Protein AF-A0A8B6D389-F1 (afdb_monomer)

pLDDT: mean 85.08, std 10.91, range [33.16, 95.5]

Structure (mmCIF, N/CA/C/O backbone):
data_AF-A0A8B6D389-F1
#
_entry.id   AF-A0A8B6D389-F1
#
loop_
_atom_site.group_PDB
_atom_site.id
_atom_site.type_symbol
_atom_site.label_atom_id
_atom_site.label_alt_id
_atom_site.label_comp_id
_atom_site.label_asym_id
_atom_site.label_entity_id
_atom_site.label_seq_id
_atom_site.pdbx_PDB_ins_code
_atom_site.Cartn_x
_atom_site.Cartn_y
_atom_site.Cartn_z
_atom_site.occupancy
_atom_site.B_iso_or_equiv
_atom_site.auth_seq_id
_atom_site.auth_comp_id
_atom_site.auth_asym_id
_atom_site.auth_atom_id
_atom_site.pdbx_PDB_model_num
ATOM 1 N N . MET A 1 1 ? -6.255 -23.366 18.200 1.00 33.16 1 MET A N 1
ATOM 2 C CA . MET A 1 1 ? -5.815 -22.171 18.951 1.00 33.16 1 MET A CA 1
ATOM 3 C C . MET A 1 1 ? -7.075 -21.509 19.469 1.00 33.16 1 MET A C 1
ATOM 5 O O . MET A 1 1 ? -7.920 -21.169 18.659 1.00 33.16 1 MET A O 1
ATOM 9 N N . SER A 1 2 ? -7.274 -21.491 20.784 1.00 37.50 2 SER A N 1
ATOM 10 C CA . SER A 1 2 ? -8.509 -21.038 21.430 1.00 37.50 2 SER A CA 1
ATOM 11 C C . SER A 1 2 ? -8.672 -19.525 21.282 1.00 37.50 2 SER A C 1
ATOM 13 O O . SER A 1 2 ? -7.979 -18.761 21.955 1.00 37.50 2 SER A O 1
ATOM 15 N N . GLU A 1 3 ? -9.568 -19.098 20.394 1.00 48.12 3 GLU A N 1
ATOM 16 C CA . GLU A 1 3 ? -10.130 -17.751 20.426 1.00 48.12 3 GLU A CA 1
ATOM 17 C C . GLU A 1 3 ? -10.871 -17.610 21.759 1.00 48.12 3 GLU A C 1
ATOM 19 O O . GLU A 1 3 ? -11.880 -18.270 21.997 1.00 48.12 3 GLU A O 1
ATOM 24 N N . ASN A 1 4 ? -10.317 -16.820 22.680 1.00 52.31 4 ASN A N 1
ATOM 25 C CA . ASN A 1 4 ? -11.047 -16.408 23.870 1.00 52.31 4 ASN A CA 1
ATOM 26 C C . ASN A 1 4 ? -12.217 -15.549 23.394 1.00 52.31 4 ASN A C 1
ATOM 28 O O . ASN A 1 4 ? -12.036 -14.374 23.075 1.00 52.31 4 ASN A O 1
ATOM 32 N N . ASP A 1 5 ? -13.393 -16.157 23.303 1.00 57.88 5 ASP A N 1
ATOM 33 C CA . ASP A 1 5 ? -14.623 -15.486 22.921 1.00 57.88 5 ASP A CA 1
ATOM 34 C C . ASP A 1 5 ? -14.971 -14.493 24.040 1.00 57.88 5 ASP A C 1
ATOM 36 O O . ASP A 1 5 ? -15.438 -14.864 25.123 1.00 57.88 5 ASP A O 1
ATOM 40 N N . THR A 1 6 ? -14.598 -13.224 23.854 1.00 67.44 6 THR A N 1
ATOM 41 C CA . THR A 1 6 ? -14.760 -12.190 24.880 1.00 67.44 6 THR A CA 1
ATOM 42 C C . THR A 1 6 ? -16.250 -11.905 25.041 1.00 67.44 6 THR A C 1
ATOM 44 O O . THR A 1 6 ? -16.843 -11.108 24.318 1.00 67.44 6 THR A O 1
ATOM 47 N N . THR A 1 7 ? -16.889 -12.596 25.981 1.00 83.00 7 THR A N 1
ATOM 48 C CA . THR A 1 7 ? -18.328 -12.454 26.230 1.00 83.00 7 THR A CA 1
ATOM 49 C C . THR A 1 7 ? -18.683 -11.046 26.717 1.00 83.00 7 THR A C 1
ATOM 51 O O . THR A 1 7 ? -17.869 -10.349 27.333 1.00 83.00 7 THR A O 1
ATOM 54 N N . ILE A 1 8 ? -19.933 -10.626 26.505 1.00 86.62 8 ILE A N 1
ATOM 55 C CA . ILE A 1 8 ? -20.438 -9.325 26.974 1.00 86.62 8 ILE A CA 1
ATOM 56 C C . ILE A 1 8 ? -20.249 -9.125 28.490 1.00 86.62 8 ILE A C 1
ATOM 58 O O . ILE A 1 8 ? -20.015 -8.008 28.955 1.00 86.62 8 ILE A O 1
ATOM 62 N N . ASP A 1 9 ? -20.286 -10.208 29.271 1.00 87.81 9 ASP A N 1
ATOM 63 C CA . ASP A 1 9 ? -20.106 -10.172 30.723 1.00 87.81 9 ASP A CA 1
ATOM 64 C C . ASP A 1 9 ? -18.680 -9.800 31.140 1.00 87.81 9 ASP A C 1
ATOM 66 O O . ASP A 1 9 ? -18.486 -9.188 32.194 1.00 87.81 9 ASP A O 1
ATOM 70 N N . THR A 1 10 ? -17.685 -10.080 30.296 1.00 90.06 10 THR A N 1
ATOM 71 C CA . THR A 1 10 ? -16.305 -9.617 30.493 1.00 90.06 10 THR A CA 1
ATOM 72 C C . THR A 1 10 ? -16.236 -8.090 30.475 1.00 90.06 10 THR A C 1
ATOM 74 O O . THR A 1 10 ? -15.616 -7.488 31.352 1.00 90.06 10 THR A O 1
ATOM 77 N N . PHE A 1 11 ? -16.944 -7.449 29.540 1.00 90.44 11 PHE A N 1
ATOM 78 C CA . PHE A 1 11 ? -16.976 -5.990 29.404 1.00 90.44 11 PHE A CA 1
ATOM 79 C C . PHE A 1 11 ? -17.840 -5.307 30.472 1.00 90.44 11 PHE A C 1
ATOM 81 O O . PHE A 1 11 ? -17.511 -4.207 30.911 1.00 90.44 11 PHE A O 1
ATOM 88 N N . LYS A 1 12 ? -18.893 -5.962 30.986 1.00 91.62 12 LYS A N 1
ATOM 89 C CA . LYS A 1 12 ? -19.683 -5.436 32.124 1.00 91.62 12 LYS A CA 1
ATOM 90 C C . LYS A 1 12 ? -18.838 -5.205 33.382 1.00 91.62 12 LYS A C 1
ATOM 92 O O . LYS A 1 12 ? -19.135 -4.302 34.174 1.00 91.62 12 LYS A O 1
ATOM 97 N N . ARG A 1 13 ? -17.790 -6.014 33.566 1.00 92.69 13 ARG A N 1
ATOM 98 C CA . ARG A 1 13 ? -16.849 -5.916 34.694 1.00 92.69 13 ARG A CA 1
ATOM 99 C C . ARG A 1 13 ? -15.872 -4.747 34.556 1.00 92.69 13 ARG A C 1
ATOM 101 O O . ARG A 1 13 ? -15.253 -4.375 35.547 1.00 92.69 13 ARG A O 1
ATOM 108 N N . TRP A 1 14 ? -15.741 -4.150 33.371 1.00 92.69 14 TRP A N 1
ATOM 109 C CA . TRP A 1 14 ? -14.867 -2.997 33.172 1.00 92.69 14 TRP A CA 1
ATOM 110 C C . TRP A 1 14 ? -15.448 -1.741 33.828 1.00 92.69 14 TRP A C 1
ATOM 112 O O . TRP A 1 14 ? -16.666 -1.568 33.973 1.00 92.69 14 TRP A O 1
ATOM 122 N N . THR A 1 15 ? -14.554 -0.849 34.245 1.00 94.75 15 THR A N 1
ATOM 123 C CA . THR A 1 15 ? -14.931 0.466 34.761 1.00 94.75 15 THR A CA 1
ATOM 124 C C . THR A 1 15 ? -15.277 1.403 33.603 1.00 94.75 15 THR A C 1
ATOM 126 O O . THR A 1 15 ? -14.782 1.248 32.486 1.00 94.75 15 THR A O 1
ATOM 129 N N . VAL A 1 16 ? -16.130 2.397 33.867 1.00 93.62 16 VAL A N 1
ATOM 130 C CA . VAL A 1 16 ? -16.534 3.390 32.855 1.00 93.62 16 VAL A CA 1
ATOM 131 C C . VAL A 1 16 ? -15.326 4.075 32.191 1.00 93.62 16 VAL A C 1
ATOM 133 O O . VAL A 1 16 ? -15.314 4.123 30.963 1.00 93.62 16 VAL A O 1
ATOM 136 N N . PRO A 1 17 ? -14.271 4.502 32.920 1.00 94.25 17 PRO A N 1
ATOM 137 C CA . PRO A 1 17 ? -13.089 5.097 32.292 1.00 94.25 17 PRO A CA 1
ATOM 138 C C . PRO A 1 17 ? -12.385 4.163 31.300 1.00 94.25 17 PRO A C 1
ATOM 140 O O . PRO A 1 17 ? -11.951 4.607 30.241 1.00 94.25 17 PRO A O 1
ATOM 143 N N . VAL A 1 18 ? -12.317 2.862 31.599 1.00 94.31 18 VAL A N 1
ATOM 144 C CA . VAL A 1 18 ? -11.685 1.868 30.715 1.00 94.31 18 VAL A CA 1
ATOM 145 C C . VAL A 1 18 ? -12.517 1.657 29.448 1.00 94.31 18 VAL A C 1
ATOM 147 O O . VAL A 1 18 ? -11.964 1.606 28.350 1.00 94.31 18 VAL A O 1
ATOM 150 N N . LEU A 1 19 ? -13.848 1.599 29.574 1.00 94.00 19 LEU A N 1
ATOM 151 C CA . LEU A 1 19 ? -14.755 1.524 28.422 1.00 94.00 19 LEU A CA 1
ATOM 152 C C . LEU A 1 19 ? -14.608 2.760 27.521 1.00 94.00 19 LEU A C 1
ATOM 154 O O . LEU A 1 19 ? -14.493 2.639 26.302 1.00 94.00 19 LEU A O 1
ATOM 158 N N . GLN A 1 20 ? -14.551 3.951 28.121 1.00 94.69 20 GLN A N 1
ATOM 159 C CA . GLN A 1 20 ? -14.361 5.210 27.402 1.00 94.69 20 GLN A CA 1
ATOM 160 C C . GLN A 1 20 ? -13.004 5.277 26.707 1.00 94.69 20 GLN A C 1
ATOM 162 O O . GLN A 1 20 ? -12.938 5.703 25.558 1.00 94.69 20 GLN A O 1
ATOM 167 N N . GLN A 1 21 ? -11.936 4.816 27.357 1.00 93.69 21 GLN A N 1
ATOM 168 C CA . GLN A 1 21 ? -10.612 4.747 26.748 1.00 93.69 21 GLN A CA 1
ATOM 169 C C . GLN A 1 21 ? -10.600 3.790 25.548 1.00 93.69 21 GLN A C 1
ATOM 171 O O . GLN A 1 21 ? -10.096 4.159 24.488 1.00 93.69 21 GLN A O 1
ATOM 176 N N . TYR A 1 22 ? -11.196 2.597 25.675 1.00 93.38 22 TYR A N 1
ATOM 177 C CA . TYR A 1 22 ? -11.273 1.611 24.590 1.00 93.38 22 TYR A CA 1
ATOM 178 C C . TYR A 1 22 ? -12.000 2.158 23.354 1.00 93.38 22 TYR A C 1
ATOM 180 O O . TYR A 1 22 ? -11.552 1.934 22.225 1.00 93.38 22 TYR A O 1
ATOM 188 N N . LEU A 1 23 ? -1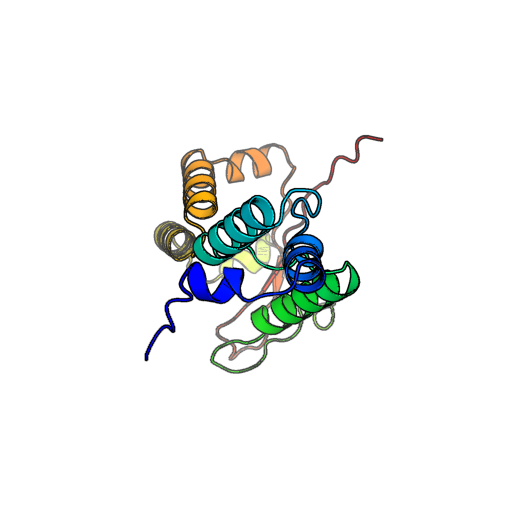3.115 2.864 23.563 1.00 94.06 23 LEU A N 1
ATOM 189 C CA . LEU A 1 23 ? -13.900 3.493 22.498 1.00 94.06 23 LEU A CA 1
ATOM 190 C C . LEU A 1 23 ? -13.188 4.724 21.924 1.00 94.06 23 LEU A C 1
ATOM 192 O O . LEU A 1 23 ? -13.140 4.892 20.707 1.00 94.06 23 LEU A O 1
ATOM 196 N N . GLY A 1 24 ? -12.573 5.539 22.783 1.00 92.12 24 GLY A N 1
ATOM 197 C CA . GLY A 1 24 ? -11.891 6.775 22.407 1.00 92.12 24 GLY A CA 1
ATOM 198 C C . GLY A 1 24 ? -10.718 6.543 21.461 1.00 92.12 24 GLY A C 1
ATOM 199 O O . GLY A 1 24 ? -10.641 7.194 20.422 1.00 92.12 24 GLY A O 1
ATOM 200 N N . ILE A 1 25 ? -9.861 5.550 21.737 1.00 91.00 25 ILE A N 1
ATOM 201 C CA . ILE A 1 25 ? -8.753 5.205 20.826 1.00 91.00 25 ILE A CA 1
ATOM 202 C C . ILE A 1 25 ? -9.238 4.662 19.475 1.00 91.00 25 ILE A C 1
ATOM 204 O O . ILE A 1 25 ? -8.467 4.613 18.528 1.00 91.00 25 ILE A O 1
ATOM 208 N N . ARG A 1 26 ? -10.503 4.244 19.367 1.00 93.56 26 ARG A N 1
ATOM 209 C CA . ARG A 1 26 ? -11.142 3.765 18.129 1.00 93.56 26 ARG A CA 1
ATOM 210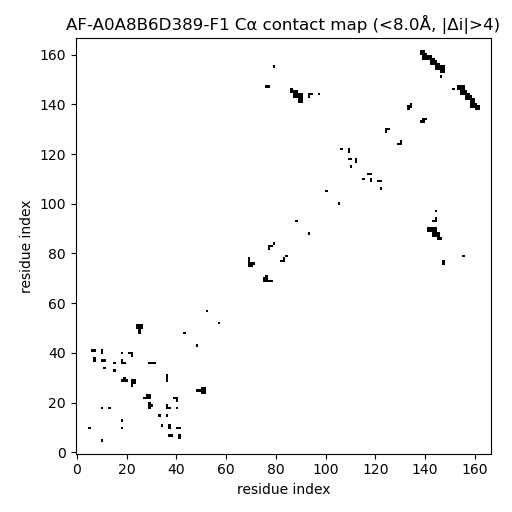 C C . ARG A 1 26 ? -11.993 4.838 17.447 1.00 93.56 26 ARG A C 1
ATOM 212 O O . ARG A 1 26 ? -12.687 4.531 16.485 1.00 93.56 26 ARG A O 1
ATOM 219 N N . GLY A 1 27 ? -11.967 6.077 17.945 1.00 91.00 27 GLY A N 1
ATOM 220 C CA . GLY A 1 27 ? -12.775 7.174 17.409 1.00 91.00 27 GLY A CA 1
ATOM 221 C C . GLY A 1 27 ? -14.284 6.978 17.596 1.00 91.00 27 GLY A C 1
ATOM 222 O O . GLY A 1 27 ? -15.075 7.588 16.882 1.00 91.00 27 GLY A O 1
ATOM 223 N N . LEU A 1 28 ? -14.696 6.115 18.529 1.00 92.38 28 LEU A N 1
ATOM 224 C CA . LEU A 1 28 ? -16.100 5.842 18.819 1.00 92.38 28 LEU A CA 1
ATOM 225 C C . LEU A 1 28 ? -16.614 6.759 19.931 1.00 92.38 28 LEU A C 1
ATOM 227 O O . LEU A 1 28 ? -15.857 7.304 20.736 1.00 92.38 28 LEU A O 1
ATOM 231 N N . ARG A 1 29 ? -17.938 6.907 19.995 1.00 92.94 29 ARG A N 1
ATOM 232 C CA . ARG A 1 29 ? -18.611 7.713 21.017 1.00 92.94 29 ARG A CA 1
ATOM 233 C C . ARG A 1 29 ? -18.283 7.204 22.428 1.00 92.94 29 ARG A C 1
ATOM 235 O O . ARG A 1 29 ? -18.477 6.031 22.720 1.00 92.94 29 ARG A O 1
ATOM 242 N N . THR A 1 30 ? -17.870 8.110 23.318 1.00 93.19 30 THR A N 1
ATOM 243 C CA . THR A 1 30 ? -17.482 7.812 24.714 1.00 93.19 30 THR A CA 1
ATOM 244 C C . THR A 1 30 ? -18.488 8.306 25.765 1.00 93.19 30 THR A C 1
ATOM 246 O O . THR A 1 30 ? -18.282 8.128 26.966 1.00 93.19 30 THR A O 1
ATOM 249 N N . SER A 1 31 ? -19.594 8.925 25.344 1.00 89.56 31 SER A N 1
ATOM 250 C CA . SER A 1 31 ? -20.645 9.438 26.230 1.00 89.56 31 SER A CA 1
ATOM 251 C C . SER A 1 31 ? -21.869 8.521 26.248 1.00 89.56 31 SER A C 1
ATOM 253 O O . SER A 1 31 ? -22.374 8.144 25.191 1.00 89.56 31 SER A O 1
ATOM 255 N N . GLY A 1 32 ? -22.388 8.205 27.434 1.00 91.38 32 GLY A N 1
ATOM 256 C CA . GLY A 1 32 ? -23.575 7.361 27.592 1.00 91.38 32 GLY A CA 1
ATOM 257 C C . GLY A 1 32 ? -23.649 6.699 28.963 1.00 91.38 32 GLY A C 1
ATOM 258 O O . GLY A 1 32 ? -22.775 6.900 29.812 1.00 91.38 32 GLY A O 1
ATOM 259 N N . LYS A 1 33 ? -24.698 5.902 29.175 1.00 94.12 33 LYS A N 1
ATOM 260 C CA . LYS A 1 33 ? -24.814 5.033 30.358 1.00 94.12 33 LYS A CA 1
ATOM 261 C C . LYS A 1 33 ? -23.807 3.885 30.274 1.00 94.12 33 LYS A C 1
ATOM 263 O O . LYS A 1 33 ? -23.341 3.532 29.190 1.00 94.12 33 LYS A O 1
ATOM 268 N N . LYS A 1 34 ? -23.480 3.265 31.411 1.00 92.25 34 LYS A N 1
ATOM 269 C CA . LYS A 1 34 ? -22.501 2.166 31.450 1.00 92.25 34 LYS A CA 1
ATOM 270 C C . LYS A 1 34 ? -22.913 1.016 30.524 1.00 92.25 34 LYS A C 1
ATOM 272 O O . LYS A 1 34 ? -22.070 0.479 29.815 1.00 92.25 34 LYS A O 1
ATOM 277 N N . GLU A 1 35 ? -24.195 0.673 30.495 1.00 93.75 35 GLU A N 1
ATOM 278 C CA . GLU A 1 35 ? -24.749 -0.404 29.673 1.00 93.75 35 GLU A CA 1
ATOM 279 C C . GLU A 1 35 ? -24.585 -0.116 28.173 1.00 93.75 35 GLU A C 1
ATOM 281 O O . GLU A 1 35 ? -24.232 -1.011 27.408 1.00 93.75 35 GLU A O 1
ATOM 286 N N . GLU A 1 36 ? -24.768 1.143 27.765 1.00 94.31 36 GLU A N 1
ATOM 287 C CA . GLU A 1 36 ? -24.576 1.593 26.381 1.00 94.31 36 GLU A CA 1
ATOM 288 C C . GLU A 1 36 ? -23.103 1.499 25.970 1.00 94.31 36 GLU A C 1
ATOM 290 O O . GLU A 1 36 ? -22.787 0.994 24.894 1.00 94.31 36 GLU A O 1
ATOM 295 N N . LEU A 1 37 ? -22.187 1.929 26.846 1.00 95.25 37 LEU A N 1
ATOM 296 C CA . LEU A 1 37 ? -20.746 1.832 26.603 1.00 95.25 37 LEU A CA 1
ATOM 297 C C . LEU A 1 37 ? -20.291 0.372 26.493 1.00 95.25 37 LEU A C 1
ATOM 299 O O . LEU A 1 37 ? -19.492 0.046 25.620 1.00 95.25 37 LEU A O 1
ATOM 303 N N . VAL A 1 38 ? -20.823 -0.522 27.331 1.00 95.50 38 VAL A N 1
ATOM 304 C CA . VAL A 1 38 ? -20.550 -1.966 27.250 1.00 95.50 38 VAL A CA 1
ATOM 305 C C . VAL A 1 38 ? -21.037 -2.545 25.920 1.00 95.50 38 VAL A C 1
ATOM 307 O O . VAL A 1 38 ? -20.288 -3.272 25.270 1.00 95.50 38 VAL A O 1
ATOM 310 N N . ALA A 1 39 ? -22.255 -2.205 25.489 1.00 93.88 39 ALA A N 1
ATOM 311 C CA . ALA A 1 39 ? -22.799 -2.663 24.211 1.00 93.88 39 ALA A CA 1
ATOM 312 C C . ALA A 1 39 ? -21.974 -2.156 23.014 1.00 93.88 39 ALA A C 1
ATOM 314 O O . ALA A 1 39 ? -21.718 -2.913 22.075 1.00 93.88 39 ALA A O 1
ATOM 315 N N . LEU A 1 40 ? -21.506 -0.904 23.066 1.00 93.88 40 LEU A N 1
ATOM 316 C CA . LEU A 1 40 ? -20.626 -0.325 22.047 1.00 93.88 40 LEU A CA 1
ATOM 317 C C . LEU A 1 40 ? -19.260 -1.014 22.003 1.00 93.88 40 LEU A C 1
ATOM 319 O O . LEU A 1 40 ? -18.785 -1.327 20.915 1.00 93.88 40 LEU A O 1
ATOM 323 N N . VAL A 1 41 ? -18.639 -1.284 23.156 1.00 94.69 41 VAL A N 1
ATOM 324 C CA . VAL A 1 41 ? -17.355 -2.005 23.222 1.00 94.69 41 VAL A CA 1
ATOM 325 C C . VAL A 1 41 ? -17.501 -3.422 22.676 1.00 94.69 41 VAL A C 1
ATOM 327 O O . VAL A 1 41 ? -16.679 -3.841 21.867 1.00 94.69 41 VAL A O 1
ATOM 330 N N . TYR A 1 42 ? -18.567 -4.132 23.053 1.00 93.69 42 TYR A N 1
ATOM 331 C CA . TYR A 1 42 ? -18.845 -5.471 22.537 1.00 93.69 42 TYR A CA 1
ATOM 332 C C . TYR A 1 42 ? -19.043 -5.463 21.017 1.00 93.69 42 TYR A C 1
ATOM 334 O O . TYR A 1 42 ? -18.435 -6.263 20.314 1.00 93.69 42 TYR A O 1
ATOM 342 N N . SER A 1 43 ? -19.826 -4.514 20.497 1.00 92.56 43 SER A N 1
ATOM 343 C CA . SER A 1 43 ? -20.035 -4.363 19.052 1.00 92.56 43 SER A CA 1
ATOM 344 C C . SER A 1 43 ? -18.728 -4.035 18.326 1.00 92.56 43 SER A C 1
ATOM 346 O O . SER A 1 43 ? -18.448 -4.599 17.273 1.00 92.56 43 SER A O 1
ATOM 348 N N . ALA A 1 44 ? -17.894 -3.165 18.903 1.00 93.25 44 ALA A N 1
ATOM 349 C CA . ALA A 1 44 ? -16.592 -2.813 18.347 1.00 93.25 44 ALA A CA 1
ATOM 350 C C . ALA A 1 44 ? -15.615 -3.999 18.332 1.00 93.25 44 ALA A C 1
ATOM 352 O O . ALA A 1 44 ? -14.871 -4.149 17.363 1.00 93.25 44 ALA A O 1
ATOM 353 N N . ASP A 1 45 ? -15.628 -4.852 19.361 1.00 92.81 45 ASP A N 1
ATOM 354 C CA . ASP A 1 45 ? -14.820 -6.074 19.399 1.00 92.81 45 ASP A CA 1
ATOM 355 C C . ASP A 1 45 ? -15.328 -7.134 18.416 1.00 92.81 45 ASP A C 1
ATOM 357 O O . ASP A 1 45 ? -14.532 -7.729 17.686 1.00 92.81 45 ASP A O 1
ATOM 361 N N . LEU A 1 46 ? -16.649 -7.316 18.335 1.00 91.00 46 LEU A N 1
ATOM 362 C CA . LEU A 1 46 ? -17.297 -8.224 17.390 1.00 91.00 46 LEU A CA 1
ATOM 363 C C . LEU A 1 46 ? -16.986 -7.827 15.941 1.00 91.00 46 LEU A C 1
ATOM 365 O O . LEU A 1 46 ? -16.642 -8.672 15.121 1.00 91.00 46 LEU A O 1
ATOM 369 N N . MET A 1 47 ? -17.039 -6.528 15.640 1.00 91.38 47 MET A N 1
ATOM 370 C CA . MET A 1 47 ? -16.694 -5.967 14.330 1.00 91.38 47 MET A CA 1
ATOM 371 C C . MET A 1 47 ? -15.181 -5.803 14.111 1.00 91.38 47 MET A C 1
ATOM 373 O O . MET A 1 47 ? -14.771 -5.333 13.051 1.00 91.38 47 MET A O 1
ATOM 377 N N . LYS A 1 48 ? -14.345 -6.153 15.099 1.00 90.38 48 LYS A N 1
ATOM 378 C CA . LYS A 1 48 ? -12.878 -6.019 15.060 1.00 90.38 48 LYS A CA 1
ATOM 379 C C . LYS A 1 48 ? -12.413 -4.615 14.646 1.00 90.38 48 LYS A C 1
ATOM 381 O O . LYS A 1 48 ? -11.450 -4.457 13.893 1.00 90.38 48 LYS A O 1
ATOM 386 N N . ILE A 1 49 ? -13.081 -3.584 15.171 1.00 90.25 49 ILE A N 1
ATOM 387 C CA . ILE A 1 49 ? -12.729 -2.181 14.932 1.00 90.25 49 ILE A CA 1
ATOM 388 C C . ILE A 1 49 ? -11.339 -1.919 15.519 1.00 90.25 49 ILE A C 1
ATOM 390 O O . ILE A 1 49 ? -11.107 -2.053 16.727 1.00 90.25 49 ILE A O 1
ATOM 394 N N . LYS A 1 50 ? -10.398 -1.554 14.649 1.00 88.94 50 LYS A N 1
ATOM 395 C CA . LYS A 1 50 ? -9.016 -1.254 15.032 1.00 88.94 50 LYS A CA 1
ATOM 396 C C . LYS A 1 50 ? -8.916 0.156 15.630 1.00 88.94 50 LYS A C 1
ATOM 398 O O . LYS A 1 50 ? -9.703 1.025 15.257 1.00 88.94 50 LYS A O 1
ATOM 403 N N . PRO A 1 51 ? -7.966 0.400 16.550 1.00 89.88 51 PRO A N 1
ATOM 404 C CA . PRO A 1 51 ? -7.649 1.750 17.001 1.00 89.88 51 PRO A CA 1
ATOM 405 C C . PRO A 1 51 ? -7.302 2.670 15.826 1.00 89.88 51 PRO A C 1
ATOM 407 O O . PRO A 1 51 ? -6.684 2.238 14.850 1.00 89.88 51 PRO A O 1
ATOM 410 N N . VAL A 1 52 ? -7.692 3.935 15.940 1.00 89.25 52 VAL A N 1
ATOM 411 C CA . VAL A 1 52 ? -7.271 4.994 15.029 1.00 89.25 52 VAL A CA 1
ATOM 412 C C . VAL A 1 52 ? -5.797 5.246 15.295 1.00 89.25 52 VAL A C 1
ATOM 414 O O . VAL A 1 52 ? -5.403 5.561 16.418 1.00 89.25 52 VAL A O 1
ATOM 417 N N . LEU A 1 53 ? -4.983 5.067 14.262 1.00 85.62 53 LEU A N 1
ATOM 418 C CA . LEU A 1 53 ? -3.560 5.348 14.338 1.00 85.62 53 LEU A CA 1
ATOM 419 C C . LEU A 1 53 ? -3.345 6.857 14.423 1.00 85.62 53 LEU A C 1
ATOM 421 O O . LEU A 1 53 ? -4.006 7.646 13.748 1.00 85.62 53 LEU A O 1
ATOM 425 N N . THR A 1 54 ? -2.386 7.272 15.238 1.00 86.94 54 THR A N 1
ATOM 426 C CA . THR A 1 54 ? -1.910 8.653 15.206 1.00 86.94 54 THR A CA 1
ATOM 427 C C . THR A 1 54 ? -1.217 8.940 13.867 1.00 86.94 54 THR A C 1
ATOM 429 O O . THR A 1 54 ? -0.658 8.030 13.249 1.00 86.94 54 THR A O 1
ATOM 432 N N . PRO A 1 55 ? -1.122 10.209 13.426 1.00 85.38 55 PRO A N 1
ATOM 433 C CA . PRO A 1 55 ? -0.400 10.551 12.196 1.00 85.38 55 PRO A CA 1
ATOM 434 C C . PRO A 1 55 ? 1.074 10.101 12.180 1.00 85.38 55 PRO A C 1
ATOM 436 O O . PRO A 1 55 ? 1.681 9.938 11.120 1.00 85.38 55 PRO A O 1
ATOM 439 N N . ALA A 1 56 ? 1.697 9.930 13.350 1.00 88.00 56 ALA A N 1
ATOM 440 C CA . ALA A 1 56 ? 3.047 9.381 13.462 1.00 88.00 56 ALA A CA 1
ATOM 441 C C . ALA A 1 56 ? 3.065 7.864 13.218 1.00 88.00 56 ALA A C 1
ATOM 443 O O . ALA A 1 56 ? 3.897 7.377 12.452 1.00 88.00 56 ALA A O 1
ATOM 444 N N . GLU A 1 57 ? 2.125 7.130 13.812 1.00 89.38 57 GLU A N 1
ATOM 445 C CA . GLU A 1 57 ? 1.980 5.686 13.617 1.00 89.38 57 GLU A CA 1
ATOM 446 C C . GLU A 1 57 ? 1.551 5.340 12.191 1.00 89.38 57 GLU A C 1
ATOM 448 O O . GLU A 1 57 ? 2.073 4.387 11.627 1.00 89.38 57 GLU A O 1
ATOM 453 N N . GLU A 1 58 ? 0.680 6.134 11.562 1.00 86.75 58 GLU A N 1
ATOM 454 C CA . GLU A 1 58 ? 0.323 5.955 10.151 1.00 86.75 58 GLU A CA 1
ATOM 455 C C . GLU A 1 58 ? 1.531 6.114 9.228 1.00 86.75 58 GLU A C 1
ATOM 457 O O . GLU A 1 58 ? 1.709 5.330 8.295 1.00 86.75 58 GLU A O 1
ATOM 462 N N . ARG A 1 59 ? 2.378 7.124 9.475 1.00 87.56 59 ARG A N 1
ATOM 463 C CA . ARG A 1 59 ? 3.614 7.325 8.704 1.00 87.56 59 ARG A CA 1
ATOM 464 C C . ARG A 1 59 ? 4.569 6.156 8.881 1.00 87.56 59 ARG A C 1
ATOM 466 O O . ARG A 1 59 ? 5.107 5.671 7.889 1.00 87.56 59 ARG A O 1
ATOM 473 N N . LYS A 1 60 ? 4.738 5.684 10.117 1.00 92.12 60 LYS A N 1
ATOM 474 C CA . LYS A 1 60 ? 5.565 4.515 10.410 1.00 92.12 60 LYS A CA 1
ATOM 475 C C . LYS A 1 60 ? 5.016 3.263 9.728 1.00 92.12 60 LYS A C 1
ATOM 477 O O . LYS A 1 60 ? 5.758 2.598 9.026 1.00 92.12 60 LYS A O 1
ATOM 482 N N . LEU A 1 61 ? 3.714 3.004 9.839 1.00 88.88 61 LEU A N 1
ATOM 483 C CA . LEU A 1 61 ? 3.067 1.867 9.188 1.00 88.88 61 LEU A CA 1
ATOM 484 C C . LEU A 1 61 ? 3.252 1.908 7.669 1.00 88.88 61 LEU A C 1
ATOM 486 O O . LEU A 1 61 ? 3.548 0.883 7.067 1.00 88.88 61 LEU A O 1
ATOM 490 N N . LYS A 1 62 ? 3.102 3.078 7.040 1.00 87.94 62 LYS A N 1
ATOM 491 C CA . LYS A 1 62 ? 3.343 3.242 5.599 1.00 87.94 62 LYS A CA 1
ATOM 492 C C . LYS A 1 62 ? 4.802 2.982 5.227 1.00 87.94 62 LYS A C 1
ATOM 494 O O . LYS A 1 62 ? 5.043 2.356 4.200 1.00 87.94 62 LYS A O 1
ATOM 499 N N . ALA A 1 63 ? 5.751 3.445 6.042 1.00 88.38 63 ALA A N 1
ATOM 500 C CA . ALA A 1 63 ? 7.172 3.177 5.839 1.00 88.38 63 ALA A CA 1
ATOM 501 C C . ALA A 1 63 ? 7.485 1.679 5.982 1.00 88.38 63 ALA A C 1
ATOM 503 O O . ALA A 1 63 ? 8.118 1.107 5.102 1.00 88.38 63 ALA A O 1
ATOM 504 N N . ASP A 1 64 ? 6.957 1.022 7.015 1.00 90.69 64 ASP A N 1
ATOM 505 C CA . ASP A 1 64 ? 7.127 -0.416 7.239 1.00 90.69 64 ASP A CA 1
ATOM 506 C C . ASP A 1 64 ? 6.519 -1.227 6.078 1.00 90.69 64 ASP A C 1
ATOM 508 O O . ASP A 1 64 ? 7.187 -2.072 5.483 1.00 90.69 64 ASP A O 1
ATOM 512 N N . GLN A 1 65 ? 5.290 -0.892 5.664 1.00 89.69 65 GLN A N 1
ATOM 513 C CA . GLN A 1 65 ? 4.624 -1.494 4.502 1.00 89.69 65 GLN A CA 1
ATOM 514 C C . GLN A 1 65 ? 5.389 -1.274 3.195 1.00 89.69 65 GLN A C 1
ATOM 516 O O . GLN A 1 65 ? 5.303 -2.099 2.286 1.00 89.69 65 GLN A O 1
ATOM 521 N N . TYR A 1 66 ? 6.083 -0.146 3.056 1.00 89.94 66 TYR A N 1
ATOM 522 C CA . TYR A 1 66 ? 6.926 0.121 1.899 1.00 89.94 66 TYR A CA 1
ATOM 523 C C . TYR A 1 66 ? 8.179 -0.760 1.921 1.00 89.94 66 TYR A C 1
ATOM 525 O O . TYR A 1 66 ? 8.431 -1.468 0.948 1.00 89.94 66 TYR A O 1
ATOM 533 N N . CYS A 1 67 ? 8.892 -0.810 3.048 1.00 88.81 67 CYS A N 1
ATOM 534 C CA . CYS A 1 67 ? 10.055 -1.679 3.239 1.00 88.81 67 CYS A CA 1
ATOM 535 C C . CYS A 1 67 ? 9.720 -3.158 2.999 1.00 88.81 67 CYS A C 1
ATOM 537 O O . CYS A 1 67 ? 10.517 -3.892 2.417 1.00 88.81 67 CYS A O 1
ATOM 539 N N . ASP A 1 68 ? 8.528 -3.604 3.396 1.00 90.31 68 ASP A N 1
ATOM 540 C CA . ASP A 1 68 ? 8.074 -4.973 3.154 1.00 90.31 68 ASP A CA 1
ATOM 541 C C . ASP A 1 68 ? 7.885 -5.290 1.665 1.00 90.31 68 ASP A C 1
ATOM 543 O O . ASP A 1 68 ? 8.138 -6.419 1.252 1.00 90.31 68 ASP A O 1
ATOM 547 N N . LYS A 1 69 ? 7.524 -4.307 0.827 1.00 88.25 69 LYS A N 1
ATOM 548 C CA . LYS A 1 69 ? 7.427 -4.502 -0.633 1.00 88.25 69 LYS A CA 1
ATOM 549 C C . LYS A 1 69 ? 8.785 -4.708 -1.299 1.00 88.25 69 LYS A C 1
ATOM 551 O O . LYS A 1 69 ? 8.832 -5.303 -2.37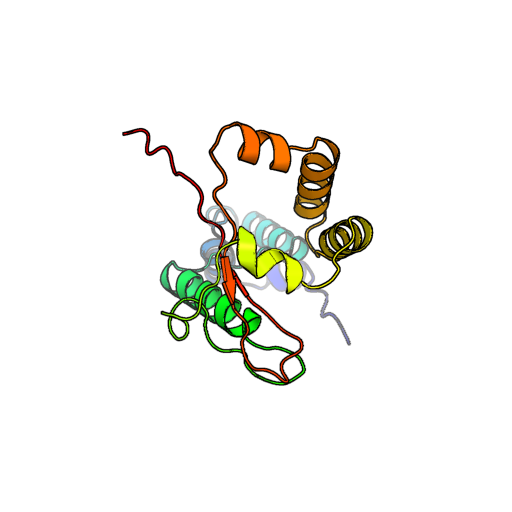1 1.00 88.25 69 LYS A O 1
ATOM 556 N N . LEU A 1 70 ? 9.867 -4.233 -0.682 1.00 90.06 70 LEU A N 1
ATOM 557 C CA . LEU A 1 70 ? 11.234 -4.422 -1.180 1.00 90.06 70 LEU A CA 1
ATOM 558 C C . LEU A 1 70 ? 11.807 -5.800 -0.810 1.00 90.06 70 LEU A C 1
ATOM 560 O O . LEU A 1 70 ? 12.876 -6.182 -1.284 1.00 90.06 70 LEU A O 1
ATOM 564 N N . LYS A 1 71 ? 11.111 -6.586 0.020 1.00 90.81 71 LYS A N 1
ATOM 565 C CA . LYS A 1 71 ? 11.517 -7.954 0.353 1.00 90.81 71 LYS A CA 1
ATOM 566 C C . LYS A 1 71 ? 11.017 -8.912 -0.725 1.00 90.81 71 LYS A C 1
ATOM 568 O O . LYS A 1 71 ? 9.828 -9.211 -0.807 1.00 90.81 71 LYS A O 1
ATOM 573 N N . ALA A 1 72 ? 11.935 -9.438 -1.525 1.00 84.88 72 ALA A N 1
ATOM 574 C CA . ALA A 1 72 ? 11.657 -10.480 -2.499 1.00 84.88 72 ALA A CA 1
ATOM 575 C C . ALA A 1 72 ? 12.126 -11.859 -1.983 1.00 84.88 72 ALA A C 1
ATOM 577 O O . ALA A 1 72 ? 13.026 -11.948 -1.147 1.00 84.88 72 ALA A O 1
ATOM 578 N N . PRO A 1 73 ? 11.588 -12.974 -2.513 1.00 83.06 73 PRO A N 1
ATOM 579 C CA . PRO A 1 73 ? 12.030 -14.326 -2.156 1.00 83.06 73 PRO A CA 1
ATOM 580 C C . PRO A 1 73 ? 13.543 -14.588 -2.257 1.00 83.06 73 PRO A C 1
ATOM 582 O O . PRO A 1 73 ? 14.055 -15.457 -1.561 1.00 83.06 73 PRO A O 1
ATOM 585 N N . LYS A 1 74 ? 14.262 -13.862 -3.127 1.00 81.44 74 LYS A N 1
ATOM 586 C CA . LYS A 1 74 ? 15.719 -14.006 -3.320 1.00 81.44 74 LYS A CA 1
ATOM 587 C C . LYS A 1 74 ? 16.551 -12.971 -2.548 1.00 81.44 74 LYS A C 1
ATOM 589 O O . LYS A 1 74 ? 17.754 -12.890 -2.770 1.00 81.44 74 LYS A O 1
ATOM 594 N N . GLY A 1 75 ? 15.932 -12.186 -1.668 1.00 85.31 75 GLY A N 1
ATOM 595 C CA . GLY A 1 75 ? 16.592 -11.128 -0.907 1.00 85.31 75 GLY A CA 1
ATOM 596 C C . GLY A 1 75 ? 15.883 -9.784 -1.027 1.00 85.31 75 GLY A C 1
ATOM 597 O O . GLY A 1 75 ? 14.780 -9.681 -1.560 1.00 85.31 75 GLY A O 1
ATOM 598 N N . ILE A 1 76 ? 16.521 -8.744 -0.504 1.00 87.94 76 ILE A N 1
ATOM 599 C CA . ILE A 1 76 ? 16.002 -7.377 -0.568 1.00 87.94 76 ILE A CA 1
ATOM 600 C C . ILE A 1 76 ? 16.419 -6.775 -1.913 1.00 87.94 76 ILE A C 1
ATOM 602 O O . ILE A 1 76 ? 17.601 -6.803 -2.255 1.00 87.94 76 ILE A O 1
ATOM 606 N N . VAL A 1 77 ? 15.451 -6.276 -2.683 1.00 90.69 77 VAL A N 1
ATOM 607 C CA . VAL A 1 77 ? 15.720 -5.524 -3.918 1.00 90.69 77 VAL A CA 1
ATOM 608 C C . VAL A 1 77 ? 16.074 -4.070 -3.579 1.00 90.69 77 VAL A C 1
ATOM 610 O O . VAL A 1 77 ? 15.591 -3.571 -2.560 1.00 90.69 77 VAL A O 1
ATOM 613 N N . PRO A 1 78 ? 16.904 -3.387 -4.391 1.00 91.06 78 PRO A N 1
ATOM 614 C CA . PRO A 1 78 ? 17.234 -1.985 -4.150 1.00 91.06 78 PRO A CA 1
ATOM 615 C C . PRO A 1 78 ? 15.982 -1.110 -4.201 1.00 91.06 78 PRO A C 1
ATOM 617 O O . PRO A 1 78 ? 15.017 -1.423 -4.904 1.00 91.06 78 PRO A O 1
ATOM 620 N N . ASP A 1 79 ? 16.006 -0.010 -3.460 1.00 90.75 79 ASP A N 1
ATOM 621 C CA . ASP A 1 79 ? 14.924 0.959 -3.436 1.00 90.75 79 ASP A CA 1
ATOM 622 C C . ASP A 1 79 ? 14.908 1.747 -4.759 1.00 90.75 79 ASP A C 1
ATOM 624 O O . ASP A 1 79 ? 15.843 2.503 -5.043 1.00 90.75 79 ASP A O 1
ATOM 628 N N . PRO A 1 80 ? 13.851 1.630 -5.582 1.00 89.69 80 PRO A N 1
ATOM 629 C CA . PRO A 1 80 ? 13.803 2.313 -6.867 1.00 89.69 80 PRO A CA 1
ATOM 630 C C . PRO A 1 80 ? 13.727 3.842 -6.754 1.00 89.69 80 PRO A C 1
ATOM 632 O O . PRO A 1 80 ? 14.017 4.526 -7.730 1.00 89.69 80 PRO A O 1
ATOM 635 N N . LEU A 1 81 ? 13.341 4.392 -5.598 1.00 86.88 81 LEU A N 1
ATOM 636 C CA . LEU A 1 81 ? 13.226 5.835 -5.374 1.00 86.88 81 LEU A CA 1
ATOM 637 C C . LEU A 1 81 ? 14.509 6.459 -4.817 1.00 86.88 81 LEU A C 1
ATOM 639 O O . LEU A 1 81 ? 14.728 7.655 -5.005 1.00 86.88 81 LEU A O 1
ATOM 643 N N . ILE A 1 82 ? 15.325 5.673 -4.112 1.00 86.88 82 ILE A N 1
ATOM 644 C CA . ILE A 1 82 ? 16.531 6.158 -3.425 1.00 86.88 82 ILE A CA 1
ATOM 645 C C . ILE A 1 82 ? 17.794 5.677 -4.139 1.00 86.88 82 ILE A C 1
ATOM 647 O O . ILE A 1 82 ? 18.675 6.482 -4.444 1.00 86.88 82 ILE A O 1
ATOM 651 N N . ASP A 1 83 ? 17.874 4.382 -4.435 1.00 87.56 83 ASP A N 1
ATOM 652 C CA . ASP A 1 83 ? 19.095 3.741 -4.924 1.00 87.56 83 ASP A CA 1
ATOM 653 C C . ASP A 1 83 ? 19.217 3.838 -6.454 1.00 87.56 83 ASP A C 1
ATOM 655 O O . ASP A 1 83 ? 20.320 3.935 -6.996 1.00 87.56 83 ASP A O 1
ATOM 659 N N . LEU A 1 84 ? 18.088 3.845 -7.176 1.00 87.00 84 LEU A N 1
ATOM 660 C CA . LEU A 1 84 ? 18.052 3.779 -8.644 1.00 87.00 84 LEU A CA 1
ATOM 661 C C . LEU A 1 84 ? 17.849 5.154 -9.296 1.00 87.00 84 LEU A C 1
ATOM 663 O O . LEU A 1 84 ? 16.839 5.427 -9.941 1.00 87.00 84 LEU A O 1
ATOM 667 N N . THR A 1 85 ? 18.846 6.029 -9.178 1.00 83.12 85 THR A N 1
ATOM 668 C CA . THR A 1 85 ? 18.803 7.380 -9.780 1.00 83.12 85 THR A CA 1
ATOM 669 C C . THR A 1 85 ? 19.137 7.415 -11.278 1.00 83.12 85 THR A C 1
ATOM 671 O O . THR A 1 85 ? 18.840 8.395 -11.959 1.00 83.12 85 THR A O 1
ATOM 674 N N . SER A 1 86 ? 19.749 6.356 -11.816 1.00 85.50 86 SER A N 1
ATOM 675 C CA . SER A 1 86 ? 20.164 6.249 -13.222 1.00 85.50 86 SER A CA 1
ATOM 676 C C . SER A 1 86 ? 20.027 4.812 -13.743 1.00 85.50 86 SER A C 1
ATOM 678 O O . SER A 1 86 ? 19.798 3.884 -12.969 1.00 85.50 86 SER A O 1
ATOM 680 N N . GLY A 1 87 ? 20.140 4.620 -15.062 1.00 87.12 87 GLY A N 1
ATOM 681 C CA . GLY A 1 87 ? 19.999 3.300 -15.701 1.00 87.12 87 GLY A CA 1
ATOM 682 C C . GLY A 1 87 ? 18.577 2.949 -16.150 1.00 87.12 87 GLY A C 1
ATOM 683 O O . GLY A 1 87 ? 18.346 1.848 -16.645 1.00 87.12 87 GLY A O 1
ATOM 684 N N . TRP A 1 88 ? 17.638 3.889 -16.027 1.00 91.56 88 TRP A N 1
ATOM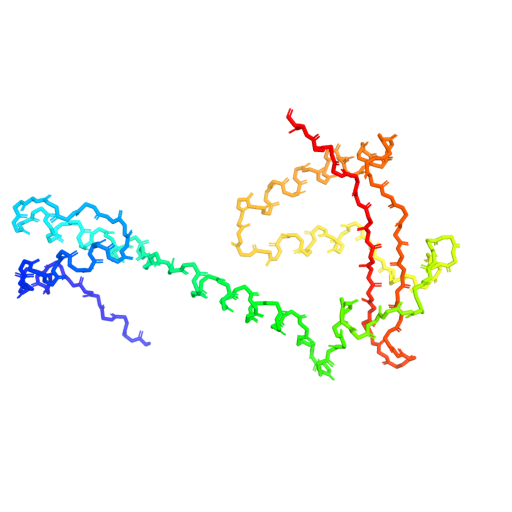 685 C CA . TRP A 1 88 ? 16.291 3.766 -16.577 1.00 91.56 88 TRP A CA 1
ATOM 686 C C . TRP A 1 88 ? 16.315 3.796 -18.108 1.00 91.56 88 TRP A C 1
ATOM 688 O O . TRP A 1 88 ? 16.908 4.679 -18.729 1.00 91.56 88 TRP A O 1
ATOM 698 N N . VAL A 1 89 ? 15.649 2.823 -18.717 1.00 92.69 89 VAL A N 1
ATOM 699 C CA . VAL A 1 89 ? 15.530 2.649 -20.163 1.00 92.69 89 VAL A CA 1
ATOM 700 C C . VAL A 1 89 ? 14.131 3.070 -20.593 1.00 92.69 89 VAL A C 1
ATOM 702 O O . VAL A 1 89 ? 13.146 2.637 -20.001 1.00 92.69 89 VAL A O 1
ATOM 705 N N . THR A 1 90 ? 14.034 3.897 -21.633 1.00 91.81 90 THR A N 1
ATOM 706 C CA . THR A 1 90 ? 12.748 4.334 -22.197 1.00 91.81 90 THR A CA 1
ATOM 707 C C . THR A 1 90 ? 11.957 3.164 -22.767 1.00 91.81 90 THR A C 1
ATOM 709 O O . THR A 1 90 ? 12.537 2.166 -23.201 1.00 91.81 90 THR A O 1
ATOM 712 N N . GLU A 1 91 ? 10.639 3.316 -22.859 1.00 89.00 91 GLU A N 1
ATOM 713 C CA . GLU A 1 91 ? 9.723 2.278 -23.343 1.00 89.00 91 GLU A CA 1
ATOM 714 C C . GLU A 1 91 ? 10.156 1.695 -24.697 1.00 89.00 91 GLU A C 1
ATOM 716 O O . GLU A 1 91 ? 10.270 0.482 -24.853 1.00 89.00 91 GLU A O 1
ATOM 721 N N . SER A 1 92 ? 10.532 2.557 -25.646 1.00 88.62 92 SER A N 1
ATOM 722 C CA . SER A 1 92 ? 10.944 2.166 -27.003 1.00 88.62 92 SER A CA 1
ATOM 723 C C . SER A 1 92 ? 12.098 1.159 -27.063 1.00 88.62 92 SER A C 1
ATOM 725 O O . SER A 1 92 ? 12.149 0.345 -27.982 1.00 88.62 92 SER A O 1
ATOM 727 N N . LYS A 1 93 ? 13.021 1.202 -26.098 1.00 90.00 93 LYS A N 1
ATOM 728 C CA . LYS A 1 93 ? 14.136 0.249 -25.977 1.00 90.00 93 LYS A CA 1
ATOM 729 C C . LYS A 1 93 ? 13.856 -0.825 -24.928 1.00 90.00 93 LYS A C 1
ATOM 731 O O . LYS A 1 93 ? 14.360 -1.935 -25.034 1.00 90.00 93 LYS A O 1
ATOM 736 N N . GLY A 1 94 ? 13.081 -0.478 -23.905 1.00 88.00 94 GLY A N 1
ATOM 737 C CA . GLY A 1 94 ? 12.789 -1.316 -22.755 1.00 88.00 94 GLY A CA 1
ATOM 738 C C . GLY A 1 94 ? 11.837 -2.457 -23.074 1.00 88.00 94 GLY A C 1
ATOM 739 O O . GLY A 1 94 ? 12.030 -3.539 -22.538 1.00 88.00 94 GLY A O 1
ATOM 740 N N . VAL A 1 95 ? 10.854 -2.250 -23.957 1.00 88.56 95 VAL A N 1
ATOM 741 C CA . VAL A 1 95 ? 9.756 -3.203 -24.212 1.00 88.56 95 VAL A CA 1
ATOM 742 C C . VAL A 1 95 ? 10.244 -4.608 -24.572 1.00 88.56 95 VAL A C 1
ATOM 744 O O . VAL A 1 95 ? 9.649 -5.586 -24.130 1.00 88.56 95 VAL A O 1
ATOM 747 N N . SER A 1 96 ? 11.358 -4.744 -25.298 1.00 89.19 96 SER A N 1
ATOM 748 C CA . SER A 1 96 ? 11.931 -6.060 -25.623 1.00 89.19 96 SER A CA 1
ATOM 749 C C . SER A 1 96 ? 12.523 -6.803 -24.418 1.00 89.19 96 SER A C 1
ATOM 751 O O . SER A 1 96 ? 12.780 -7.998 -24.510 1.00 89.19 96 SER A O 1
ATOM 753 N N . MET A 1 97 ? 12.771 -6.103 -23.311 1.00 88.44 97 MET A N 1
ATOM 754 C CA . MET A 1 97 ? 13.306 -6.637 -22.052 1.00 88.44 97 MET A CA 1
ATOM 755 C C . MET A 1 97 ? 12.220 -6.847 -20.991 1.00 88.44 97 MET A C 1
ATOM 757 O O . MET A 1 97 ? 12.513 -7.328 -19.896 1.00 88.44 97 MET A O 1
ATOM 761 N N . TRP A 1 98 ? 10.972 -6.467 -21.276 1.00 89.31 98 TRP A N 1
ATOM 762 C CA . TRP A 1 98 ? 9.881 -6.635 -20.325 1.00 89.31 98 TRP A CA 1
ATOM 763 C C . TRP A 1 98 ? 9.578 -8.124 -20.135 1.00 89.31 98 TRP A C 1
ATOM 765 O O . TRP A 1 98 ? 9.657 -8.902 -21.092 1.00 89.31 98 TRP A O 1
ATOM 775 N N . PRO A 1 99 ? 9.213 -8.548 -18.913 1.00 87.56 99 PRO A N 1
ATOM 776 C CA . PRO A 1 99 ? 8.823 -9.922 -18.686 1.00 87.56 99 PRO A CA 1
ATOM 777 C C . PRO A 1 99 ? 7.572 -10.221 -19.523 1.00 87.56 99 PRO A C 1
ATOM 779 O O . PRO A 1 99 ? 6.656 -9.388 -19.574 1.00 87.56 99 PRO A O 1
ATOM 782 N N . PRO A 1 100 ? 7.501 -11.399 -20.167 1.00 86.44 100 PRO A N 1
ATOM 783 C CA . PRO A 1 100 ? 6.335 -11.792 -20.941 1.00 86.44 100 PRO A CA 1
ATOM 784 C C . PRO A 1 100 ? 5.133 -11.862 -19.999 1.00 86.44 100 PRO A C 1
ATOM 786 O O . PRO A 1 100 ? 5.016 -12.778 -19.190 1.00 86.44 100 PRO A O 1
ATOM 789 N N . THR A 1 101 ? 4.271 -10.851 -20.074 1.00 84.44 101 THR A N 1
ATOM 790 C CA . THR A 1 101 ? 3.126 -10.685 -19.180 1.00 84.44 101 THR A CA 1
ATOM 791 C C . THR A 1 101 ? 1.867 -10.741 -20.018 1.00 84.44 101 THR A C 1
ATOM 793 O O . THR A 1 101 ? 1.631 -9.864 -20.852 1.00 84.44 101 THR A O 1
ATOM 796 N N . MET A 1 102 ? 1.051 -11.771 -19.818 1.00 84.31 102 MET A N 1
ATOM 797 C CA . MET A 1 102 ? -0.238 -11.870 -20.483 1.00 84.31 102 MET A CA 1
ATOM 798 C C . MET A 1 102 ? -1.339 -11.239 -19.637 1.00 84.31 102 MET A C 1
ATOM 800 O O . MET A 1 102 ? -1.268 -11.131 -18.413 1.00 84.31 102 MET A O 1
ATOM 804 N N . TYR A 1 103 ? -2.428 -10.882 -20.305 1.00 79.44 103 TYR A N 1
ATOM 805 C CA . TYR A 1 103 ? -3.657 -10.414 -19.671 1.00 79.44 103 TYR A CA 1
ATOM 806 C C . TYR A 1 103 ? -4.167 -11.347 -18.561 1.00 79.44 103 TYR A C 1
ATOM 808 O O . TYR A 1 103 ? -4.670 -10.881 -17.538 1.00 79.44 103 TYR A O 1
ATOM 816 N N . TYR A 1 104 ? -3.988 -12.660 -18.735 1.00 83.94 104 TYR A N 1
ATOM 817 C CA . TYR A 1 104 ? -4.323 -13.663 -17.726 1.00 83.94 104 TYR A CA 1
ATOM 818 C C . TYR A 1 104 ? -3.513 -13.496 -16.431 1.00 83.94 104 TYR A C 1
ATOM 820 O O . TYR A 1 104 ? -4.079 -13.592 -15.339 1.00 83.94 104 TYR A O 1
ATOM 828 N N . ASP A 1 105 ? -2.217 -13.197 -16.535 1.00 86.06 105 ASP A N 1
ATOM 829 C CA . ASP A 1 105 ? -1.337 -13.012 -15.378 1.00 86.06 105 ASP A CA 1
ATOM 830 C C . ASP A 1 105 ? -1.757 -11.780 -14.573 1.00 86.06 105 ASP A C 1
ATOM 832 O O . ASP A 1 105 ? -1.860 -11.834 -13.345 1.00 86.06 105 ASP A O 1
ATOM 836 N N . ILE A 1 106 ? -2.101 -10.695 -15.276 1.00 82.81 106 ILE A N 1
ATOM 837 C CA . ILE A 1 106 ? -2.609 -9.455 -14.677 1.00 82.81 106 ILE A CA 1
ATOM 838 C C . ILE A 1 106 ? -3.932 -9.725 -13.952 1.00 82.81 106 ILE A C 1
ATOM 840 O O . ILE A 1 106 ? -4.076 -9.376 -12.780 1.00 82.81 106 ILE A O 1
ATOM 844 N N . ALA A 1 107 ? -4.888 -10.392 -14.605 1.00 82.38 107 ALA A N 1
ATOM 845 C CA . ALA A 1 107 ? -6.180 -10.718 -14.004 1.00 82.38 107 ALA A CA 1
ATOM 846 C C . ALA A 1 107 ? -6.032 -11.620 -12.766 1.00 82.38 107 ALA A C 1
ATOM 848 O O . ALA A 1 107 ? -6.657 -11.372 -11.734 1.00 82.38 107 ALA A O 1
ATOM 849 N N . THR A 1 108 ? -5.164 -12.631 -12.843 1.00 86.44 108 THR A N 1
ATOM 850 C CA . THR A 1 108 ? -4.870 -13.540 -11.728 1.00 86.44 108 THR A CA 1
ATOM 851 C C . THR A 1 108 ? -4.232 -12.791 -10.561 1.00 86.44 108 THR A C 1
ATOM 853 O O . THR A 1 108 ? -4.579 -13.023 -9.403 1.00 86.44 108 THR A O 1
ATOM 856 N N . PHE A 1 109 ? -3.317 -11.863 -10.840 1.00 84.12 109 PHE A N 1
ATOM 857 C CA . PHE A 1 109 ? -2.700 -11.024 -9.817 1.00 84.12 109 PHE A CA 1
ATOM 858 C C . PHE A 1 109 ? -3.718 -10.108 -9.125 1.00 84.12 109 PHE A C 1
ATOM 860 O O . PHE A 1 109 ? -3.717 -10.013 -7.897 1.00 84.12 109 PHE A O 1
ATOM 867 N N . LEU A 1 110 ? -4.616 -9.473 -9.884 1.00 82.25 110 LEU A N 1
ATOM 868 C CA . LEU A 1 110 ? -5.660 -8.603 -9.333 1.00 82.25 110 LEU A CA 1
ATOM 869 C C . LEU A 1 110 ? -6.645 -9.370 -8.437 1.00 82.25 110 LEU A C 1
ATOM 871 O O . LEU A 1 110 ? -7.085 -8.835 -7.418 1.00 82.25 110 LEU A O 1
ATOM 875 N N . GLN A 1 111 ? -6.951 -10.626 -8.770 1.00 82.50 111 GLN A N 1
ATOM 876 C CA . GLN A 1 111 ? -7.836 -11.493 -7.978 1.00 82.50 111 GLN A CA 1
ATOM 877 C C . GLN A 1 111 ? -7.206 -11.988 -6.671 1.00 82.50 111 GLN A C 1
ATOM 879 O O . GLN A 1 111 ? -7.923 -12.272 -5.718 1.00 82.50 111 GLN A O 1
ATOM 884 N N . LYS A 1 112 ? -5.872 -12.065 -6.588 1.00 81.31 112 LYS A N 1
ATOM 885 C CA . LYS A 1 112 ? -5.150 -12.492 -5.373 1.00 81.31 112 LYS A CA 1
ATOM 886 C C . LYS A 1 112 ? -5.130 -11.437 -4.257 1.00 81.31 112 LYS A C 1
ATOM 888 O O . LYS A 1 112 ? -4.537 -11.678 -3.209 1.00 81.31 112 LYS A O 1
ATOM 893 N N . LYS A 1 113 ? -5.721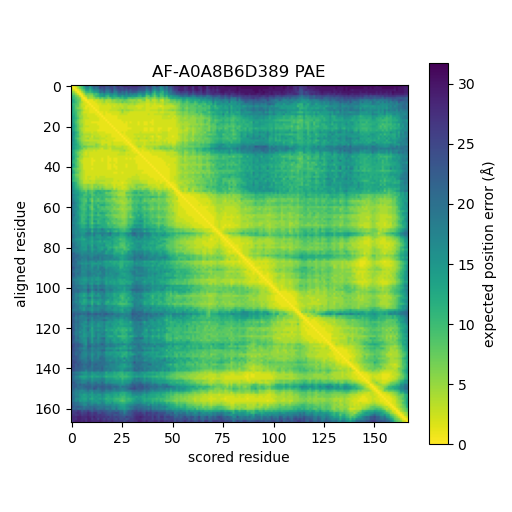 -10.257 -4.466 1.00 74.50 113 LYS A N 1
ATOM 894 C CA . LYS A 1 113 ? -5.794 -9.204 -3.446 1.00 74.50 113 LYS A CA 1
ATOM 895 C C . LYS A 1 113 ? -6.844 -9.551 -2.391 1.00 74.50 113 LYS A C 1
ATOM 897 O O . LYS A 1 113 ? -7.969 -9.895 -2.726 1.00 74.50 113 LYS A O 1
ATOM 902 N N . GLU A 1 114 ? -6.476 -9.395 -1.120 1.00 67.25 114 GLU A N 1
ATOM 903 C CA . GLU A 1 114 ? -7.371 -9.657 0.019 1.00 67.25 114 GLU A CA 1
ATOM 904 C C . GLU A 1 114 ? -8.597 -8.729 0.036 1.00 67.25 114 GLU A C 1
ATOM 906 O O . GLU A 1 114 ? -9.673 -9.117 0.486 1.00 67.25 114 GLU A O 1
ATOM 911 N N . ASP A 1 115 ? -8.463 -7.512 -0.501 1.00 79.69 115 ASP A N 1
ATOM 912 C CA . ASP A 1 115 ? -9.576 -6.577 -0.639 1.00 79.69 115 ASP A CA 1
ATOM 913 C C . ASP A 1 115 ? -10.391 -6.880 -1.903 1.00 79.69 115 ASP A C 1
ATOM 915 O O . ASP A 1 115 ? -10.070 -6.435 -3.012 1.00 79.69 115 ASP A O 1
ATOM 919 N N . LYS A 1 116 ? -11.481 -7.629 -1.711 1.00 78.94 116 LYS A N 1
ATOM 920 C CA . LYS A 1 116 ? -12.426 -7.992 -2.772 1.00 78.94 116 LYS A CA 1
ATOM 921 C C . LYS A 1 116 ? -13.047 -6.769 -3.453 1.00 78.94 116 LYS A C 1
ATOM 923 O O . LYS A 1 116 ? -13.198 -6.772 -4.668 1.00 78.94 116 LYS A O 1
ATOM 928 N N . SER A 1 117 ? -13.351 -5.707 -2.703 1.00 81.69 117 SER A N 1
ATOM 929 C CA . SER A 1 117 ? -13.970 -4.498 -3.263 1.00 81.69 117 SER A CA 1
ATOM 930 C C . SER A 1 117 ? -13.019 -3.761 -4.208 1.00 81.69 117 SER A C 1
ATOM 932 O O . SER A 1 117 ? -13.408 -3.326 -5.297 1.00 81.69 117 SER A O 1
ATOM 934 N N . LEU A 1 118 ? -11.742 -3.683 -3.824 1.00 79.88 118 LEU A N 1
ATOM 935 C CA . LEU A 1 118 ? -10.690 -3.135 -4.664 1.00 79.88 118 LEU A CA 1
ATOM 936 C C . LEU A 1 118 ? -10.442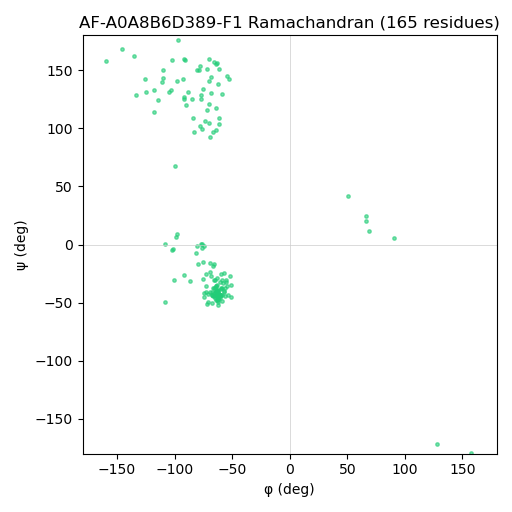 -4.030 -5.882 1.00 79.88 118 LEU A C 1
ATOM 938 O O . LEU A 1 118 ? -10.314 -3.510 -6.989 1.00 79.88 118 LEU A O 1
ATOM 942 N N . SER A 1 119 ? -10.405 -5.351 -5.6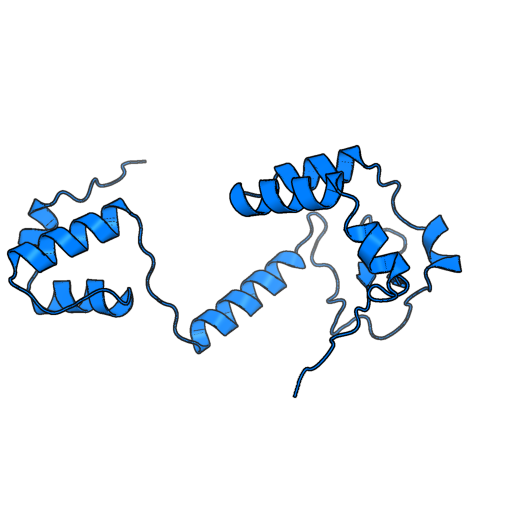91 1.00 84.00 119 SER A N 1
ATOM 943 C CA . SER A 1 119 ? -10.235 -6.322 -6.775 1.00 84.00 119 SER A CA 1
ATOM 944 C C . SER A 1 119 ? -11.340 -6.195 -7.829 1.00 84.00 119 SER A C 1
ATOM 946 O O . SER A 1 119 ? -11.042 -6.034 -9.012 1.00 84.00 119 SER A O 1
ATOM 948 N N . ASP A 1 120 ? -12.606 -6.145 -7.405 1.00 85.12 120 ASP A N 1
ATOM 949 C CA . ASP A 1 120 ? -13.766 -6.007 -8.291 1.00 85.12 120 ASP A CA 1
ATOM 950 C C . ASP A 1 120 ? -13.710 -4.701 -9.098 1.00 85.12 120 ASP A C 1
ATOM 952 O O . ASP A 1 120 ? -13.939 -4.699 -10.313 1.00 85.12 120 ASP A O 1
ATOM 956 N N . ARG A 1 121 ? -13.342 -3.587 -8.449 1.00 86.00 121 ARG A N 1
ATOM 957 C CA . ARG A 1 121 ? -13.176 -2.289 -9.118 1.00 86.00 121 ARG A CA 1
ATOM 958 C C . ARG A 1 121 ? -12.055 -2.318 -10.155 1.00 86.00 121 ARG A C 1
ATOM 960 O O . ARG A 1 121 ? -12.271 -1.888 -11.284 1.00 86.00 121 ARG A O 1
ATOM 967 N N . LEU A 1 122 ? -10.882 -2.843 -9.799 1.00 84.31 122 LEU A N 1
ATOM 968 C CA . LEU A 1 122 ? -9.739 -2.931 -10.713 1.00 84.31 122 LEU A CA 1
ATOM 969 C C . LEU A 1 122 ? -10.039 -3.850 -11.903 1.00 84.31 122 LEU A C 1
ATOM 971 O O . LEU A 1 122 ? -9.704 -3.514 -13.037 1.00 84.31 122 LEU A O 1
ATOM 975 N N . MET A 1 123 ? -10.724 -4.973 -11.673 1.00 84.75 123 MET A N 1
ATOM 976 C CA . MET A 1 123 ? -11.155 -5.880 -12.739 1.00 84.75 123 MET A CA 1
ATOM 977 C C . MET A 1 123 ? -12.184 -5.238 -13.670 1.00 84.75 123 MET A C 1
ATOM 979 O O . MET A 1 123 ? -12.142 -5.477 -14.878 1.00 84.75 123 MET A O 1
ATOM 983 N N . LYS A 1 124 ? -13.100 -4.422 -13.138 1.00 87.12 124 LYS A N 1
ATOM 984 C CA . LYS A 1 124 ? -14.031 -3.629 -13.949 1.00 87.12 124 LYS A CA 1
ATOM 985 C C . LYS A 1 124 ? -13.278 -2.625 -14.821 1.00 87.12 124 LYS A C 1
ATOM 987 O O . LYS A 1 124 ? -13.469 -2.628 -16.032 1.00 87.12 124 LYS A O 1
ATOM 992 N N . ASP A 1 125 ? -12.392 -1.828 -14.227 1.00 85.50 125 ASP A N 1
ATOM 993 C CA . ASP A 1 125 ? -11.604 -0.814 -14.939 1.00 85.50 125 ASP A CA 1
ATOM 994 C C . ASP A 1 125 ? -10.736 -1.436 -16.045 1.00 85.50 125 ASP A C 1
ATOM 996 O O . ASP A 1 125 ? -10.618 -0.882 -17.141 1.00 85.50 125 ASP A O 1
ATOM 1000 N N . TYR A 1 126 ? -10.175 -2.616 -15.772 1.00 83.06 126 TYR A N 1
ATOM 1001 C CA . TYR A 1 126 ? -9.420 -3.408 -16.733 1.00 83.06 126 TYR A CA 1
ATOM 1002 C C . TYR A 1 126 ? -10.289 -3.879 -17.913 1.00 83.06 126 TYR A C 1
ATOM 1004 O O . TYR A 1 126 ? -9.908 -3.674 -19.064 1.00 83.06 126 TYR A O 1
ATOM 1012 N N . LYS A 1 127 ? -11.483 -4.440 -17.654 1.00 83.56 127 LYS A N 1
ATOM 1013 C CA . LYS A 1 127 ? -12.434 -4.871 -18.703 1.00 83.56 127 LYS A CA 1
ATOM 1014 C C . LYS A 1 127 ? -12.969 -3.710 -19.540 1.00 83.56 127 LYS A C 1
ATOM 1016 O O . LYS A 1 127 ? -13.188 -3.871 -20.734 1.00 83.56 127 LYS A O 1
ATOM 1021 N N . GLU A 1 128 ? -13.180 -2.556 -18.915 1.00 87.44 128 GLU A N 1
ATOM 1022 C CA . GLU A 1 128 ? -13.622 -1.324 -19.579 1.00 87.44 128 GLU A CA 1
ATOM 1023 C C . GLU A 1 128 ? -12.489 -0.638 -20.362 1.00 87.44 128 GLU A C 1
ATOM 1025 O O . GLU A 1 128 ? -12.723 0.380 -21.009 1.00 87.44 128 GLU A O 1
ATOM 1030 N N . GLY A 1 129 ? -11.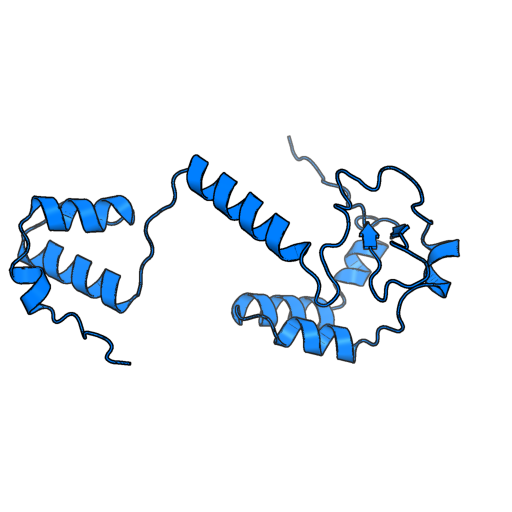258 -1.162 -20.308 1.00 82.69 129 GLY A N 1
ATOM 1031 C CA . GLY A 1 129 ? -10.124 -0.609 -21.044 1.00 82.69 129 GLY A CA 1
ATOM 1032 C C . GLY A 1 129 ? -9.710 0.783 -20.567 1.00 82.69 129 GLY A C 1
ATOM 1033 O O . GLY A 1 129 ? -9.102 1.530 -21.331 1.00 82.69 129 GLY A O 1
ATOM 1034 N N . LYS A 1 130 ? -9.995 1.158 -19.311 1.00 83.62 130 LYS A N 1
ATOM 1035 C CA . LYS A 1 130 ? -9.720 2.519 -18.807 1.00 83.62 130 LYS A CA 1
ATOM 1036 C C . LYS A 1 130 ? -8.257 2.921 -18.916 1.00 83.62 130 LYS A C 1
ATOM 1038 O O . LYS A 1 130 ? -7.966 4.084 -19.170 1.00 83.62 130 LYS A O 1
ATOM 1043 N N . ALA A 1 131 ? -7.347 1.958 -18.776 1.00 78.75 131 ALA A N 1
ATOM 1044 C CA . ALA A 1 131 ? -5.918 2.180 -18.974 1.00 78.75 131 ALA A CA 1
ATOM 1045 C C . ALA A 1 131 ? -5.606 2.735 -20.376 1.00 78.75 131 ALA A C 1
ATOM 1047 O O . ALA A 1 131 ? -4.800 3.654 -20.504 1.00 78.75 131 ALA A O 1
ATOM 1048 N N . TYR A 1 132 ? -6.288 2.238 -21.413 1.00 81.81 132 TYR A N 1
ATOM 1049 C CA . TYR A 1 132 ? -6.141 2.758 -22.770 1.00 81.81 132 TYR A CA 1
ATOM 1050 C C . TYR A 1 132 ? -6.689 4.181 -22.880 1.00 81.81 132 TYR A C 1
ATOM 1052 O O . TYR A 1 132 ? -6.015 5.051 -23.423 1.00 81.81 132 TYR A O 1
ATOM 1060 N N . SER A 1 133 ? -7.853 4.459 -22.285 1.00 84.19 133 SER A N 1
ATOM 1061 C CA . SER A 1 133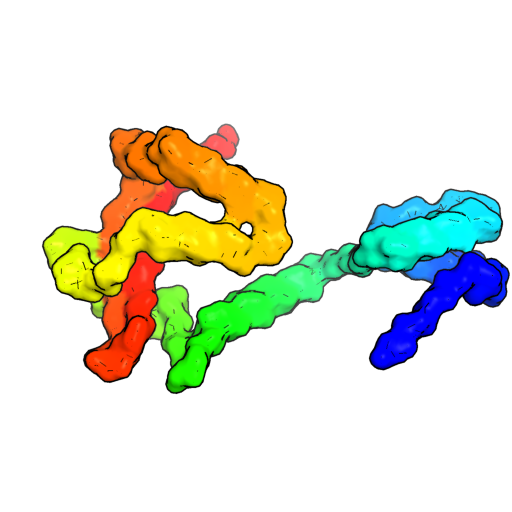 ? -8.409 5.817 -22.248 1.00 84.19 133 SER A CA 1
ATOM 1062 C C . SER A 1 133 ? -7.430 6.815 -21.619 1.00 84.19 133 SER A C 1
ATOM 1064 O O . SER A 1 133 ? -7.185 7.874 -22.188 1.00 84.19 133 SER A O 1
ATOM 1066 N N . TYR A 1 134 ? -6.794 6.446 -20.504 1.00 83.50 134 TYR A N 1
ATOM 1067 C CA . TYR A 1 134 ? -5.772 7.253 -19.828 1.00 83.50 134 TYR A CA 1
ATOM 1068 C C . TYR A 1 134 ? -4.506 7.475 -20.660 1.00 83.50 134 TYR A C 1
ATOM 1070 O O . TYR A 1 134 ? -3.907 8.551 -20.613 1.00 83.50 134 TYR A O 1
ATOM 1078 N N . PHE A 1 135 ? -4.100 6.475 -21.437 1.00 81.12 135 PHE A N 1
ATOM 1079 C CA . PHE A 1 135 ? -3.002 6.611 -22.384 1.00 81.12 135 PHE A CA 1
ATOM 1080 C C . PHE A 1 135 ? -3.370 7.559 -23.532 1.00 81.12 135 PHE A C 1
ATOM 1082 O O . PHE A 1 135 ? -2.660 8.529 -23.788 1.00 81.12 135 PHE A O 1
ATOM 1089 N N . THR A 1 136 ? -4.520 7.346 -24.177 1.00 83.88 136 THR A N 1
ATOM 1090 C CA . THR A 1 136 ? -4.966 8.174 -25.312 1.00 83.88 136 THR A CA 1
ATOM 1091 C C . THR A 1 136 ? -5.244 9.623 -24.935 1.00 83.88 136 THR A C 1
ATOM 1093 O O . THR A 1 136 ? -5.023 10.517 -25.746 1.00 83.88 136 THR A O 1
ATOM 1096 N N . SER A 1 137 ? -5.669 9.885 -23.696 1.00 85.81 137 SER A N 1
ATOM 1097 C CA . SER A 1 137 ? -5.854 11.246 -23.191 1.00 85.81 137 SER A CA 1
ATOM 1098 C C . SER A 1 137 ? -4.531 11.941 -22.842 1.00 85.81 137 SER A C 1
ATOM 1100 O O . SER A 1 137 ? -4.547 13.060 -22.335 1.00 85.81 137 SER A O 1
ATOM 1102 N N . GLY A 1 138 ? -3.387 11.274 -23.036 1.00 81.12 138 GLY A N 1
ATOM 1103 C CA . GLY A 1 138 ? -2.058 11.774 -22.684 1.00 81.12 138 GLY A CA 1
ATOM 1104 C C . GLY A 1 138 ? -1.805 11.872 -21.179 1.00 81.12 138 GLY A C 1
ATOM 1105 O O . GLY A 1 138 ? -0.819 12.498 -20.778 1.00 81.12 138 GLY A O 1
ATOM 1106 N N . TRP A 1 139 ? -2.685 11.289 -20.353 1.00 83.12 139 TRP A N 1
ATOM 1107 C CA . TRP A 1 139 ? -2.587 11.327 -18.893 1.00 83.12 139 TRP A CA 1
ATOM 1108 C C . TRP A 1 139 ? -1.487 10.397 -18.383 1.00 83.12 139 TRP A C 1
ATOM 1110 O O . TRP A 1 139 ? -0.717 10.786 -17.504 1.00 83.12 139 TRP A O 1
ATOM 1120 N N . LEU A 1 140 ? -1.389 9.204 -18.975 1.00 82.06 140 LEU A N 1
ATOM 1121 C CA . LEU A 1 140 ? -0.307 8.251 -18.750 1.00 82.06 140 LEU A CA 1
ATOM 1122 C C . LEU A 1 140 ? 0.853 8.529 -19.719 1.00 82.06 140 LEU A C 1
ATOM 1124 O O . LEU A 1 140 ? 0.636 8.695 -20.920 1.00 82.06 140 LEU A O 1
ATOM 1128 N N . LYS A 1 141 ? 2.079 8.594 -19.195 1.00 83.62 141 LYS A N 1
ATOM 1129 C CA . LYS A 1 141 ? 3.315 8.744 -19.977 1.00 83.62 141 LYS A CA 1
ATOM 1130 C C . LYS A 1 141 ? 4.000 7.416 -20.234 1.00 83.62 141 LYS A C 1
ATOM 1132 O O . LYS A 1 141 ? 3.558 6.379 -19.752 1.00 83.62 141 LYS A O 1
ATOM 1137 N N . GLU A 1 142 ? 5.081 7.499 -21.004 1.00 84.88 142 GLU A N 1
ATOM 1138 C CA . GLU A 1 142 ? 5.937 6.358 -21.296 1.00 84.88 142 GLU A CA 1
ATOM 1139 C C . GLU A 1 142 ? 6.399 5.662 -20.011 1.00 84.88 142 GLU A C 1
ATOM 1141 O O . GLU A 1 142 ? 6.680 6.301 -18.984 1.00 84.88 142 GLU A O 1
ATOM 1146 N N . VAL A 1 143 ? 6.467 4.338 -20.089 1.00 89.00 143 VAL A N 1
ATOM 1147 C CA . VAL A 1 143 ? 6.933 3.496 -18.991 1.00 89.00 143 VAL A CA 1
ATOM 1148 C C . VAL A 1 143 ? 8.431 3.269 -19.138 1.00 89.00 143 VAL A C 1
ATOM 1150 O O . VAL A 1 143 ? 8.909 2.776 -20.159 1.00 89.00 143 VAL A O 1
ATOM 1153 N N . HIS A 1 144 ? 9.180 3.594 -18.094 1.00 91.50 144 HIS A N 1
ATOM 1154 C CA . HIS A 1 144 ? 10.607 3.338 -18.023 1.00 91.50 144 HIS A CA 1
ATOM 1155 C C . HIS A 1 144 ? 10.869 1.992 -17.358 1.00 91.50 144 HIS A C 1
ATOM 1157 O O . HIS A 1 144 ? 10.188 1.606 -16.410 1.00 91.50 144 HIS A O 1
ATOM 1163 N N . TYR A 1 145 ? 11.878 1.289 -17.852 1.00 93.62 145 TYR A N 1
ATOM 1164 C CA . TYR A 1 145 ? 12.311 -0.014 -17.367 1.00 93.62 145 TYR A CA 1
ATOM 1165 C C . TYR A 1 145 ? 13.669 0.095 -16.681 1.00 93.62 145 TYR A C 1
ATOM 1167 O O . TYR A 1 145 ? 14.564 0.772 -17.187 1.00 93.62 145 TYR A O 1
ATOM 1175 N N . HIS A 1 146 ? 13.853 -0.621 -15.575 1.00 93.19 146 HIS A N 1
ATOM 1176 C CA . HIS A 1 146 ? 15.149 -0.747 -14.912 1.00 93.19 146 HIS A CA 1
ATOM 1177 C C . HIS A 1 146 ? 15.437 -2.209 -14.561 1.00 93.19 146 HIS A C 1
ATOM 1179 O O . HIS A 1 146 ? 14.605 -2.898 -13.960 1.00 93.19 146 HIS A O 1
ATOM 1185 N N . HIS A 1 147 ? 16.617 -2.684 -14.963 1.00 90.12 147 HIS A N 1
ATOM 1186 C CA . HIS A 1 147 ? 17.111 -4.012 -14.614 1.00 90.12 147 HIS A CA 1
ATOM 1187 C C . HIS A 1 147 ? 17.950 -3.909 -13.339 1.00 90.12 147 HIS A C 1
ATOM 1189 O O . HIS A 1 147 ? 18.882 -3.115 -13.262 1.00 90.12 147 HIS A O 1
ATOM 1195 N N . ILE A 1 148 ? 17.630 -4.726 -12.336 1.00 86.38 148 ILE A N 1
ATOM 1196 C CA . ILE A 1 148 ? 18.320 -4.670 -11.040 1.00 86.38 148 ILE A CA 1
ATOM 1197 C C . ILE A 1 148 ? 19.743 -5.222 -11.164 1.00 86.38 148 ILE A C 1
ATOM 1199 O O . ILE A 1 148 ? 20.704 -4.596 -10.734 1.00 86.38 148 ILE A O 1
ATOM 1203 N N . ASP A 1 149 ? 19.857 -6.414 -11.744 1.00 81.38 149 ASP A N 1
ATOM 1204 C CA . ASP A 1 149 ? 21.111 -7.106 -12.026 1.00 81.38 149 ASP A CA 1
ATOM 1205 C C . ASP A 1 149 ? 20.849 -8.147 -13.124 1.00 81.38 149 ASP A C 1
ATOM 1207 O O . ASP A 1 149 ? 19.715 -8.601 -13.296 1.00 81.38 149 ASP A O 1
ATOM 1211 N N . SER A 1 150 ? 21.895 -8.567 -13.833 1.00 75.44 150 SER A N 1
ATOM 1212 C CA . SER A 1 150 ? 21.827 -9.548 -14.926 1.00 75.44 150 SER A CA 1
ATOM 1213 C C . SER A 1 150 ? 21.268 -10.906 -14.482 1.00 75.44 150 SER A C 1
ATOM 1215 O O . SER A 1 150 ? 20.700 -11.633 -15.292 1.00 75.44 150 SER A O 1
ATOM 1217 N N . ASN A 1 151 ? 21.401 -11.246 -13.195 1.00 78.06 151 ASN A N 1
ATOM 1218 C CA . ASN A 1 151 ? 20.921 -12.506 -12.621 1.00 78.06 151 ASN A CA 1
ATOM 1219 C C . ASN A 1 151 ? 19.611 -12.363 -11.824 1.00 78.06 151 ASN A C 1
ATOM 1221 O O . ASN A 1 151 ? 19.069 -13.361 -11.330 1.00 78.06 151 ASN A O 1
ATOM 1225 N N . SER A 1 152 ? 19.101 -11.139 -11.659 1.00 81.69 152 SER A N 1
ATOM 1226 C CA . SER A 1 152 ? 17.870 -10.899 -10.911 1.00 81.69 152 SER A CA 1
ATOM 1227 C C . SER A 1 152 ? 16.652 -11.270 -11.763 1.00 81.69 152 SER A C 1
ATOM 1229 O O . SER A 1 152 ? 16.511 -10.769 -12.875 1.00 81.69 152 SER A O 1
ATOM 1231 N N . PRO A 1 153 ? 15.713 -12.089 -11.253 1.00 84.69 153 PRO A N 1
ATOM 1232 C CA . PRO A 1 153 ? 14.445 -12.335 -11.940 1.00 84.69 153 PRO A CA 1
ATOM 1233 C C . PRO A 1 153 ? 13.452 -11.170 -11.775 1.00 84.69 153 PRO A C 1
ATOM 1235 O O . PRO A 1 153 ? 12.316 -11.274 -12.229 1.00 84.69 153 PRO A O 1
ATOM 1238 N N . TYR A 1 154 ? 13.842 -10.103 -11.071 1.00 88.38 154 TYR A N 1
ATOM 1239 C CA . TYR A 1 154 ? 13.007 -8.942 -10.787 1.00 88.38 154 TYR A CA 1
ATOM 1240 C C . TYR A 1 154 ? 13.512 -7.721 -11.556 1.00 88.38 154 TYR A C 1
ATOM 1242 O O . TYR A 1 154 ? 14.719 -7.499 -11.672 1.00 88.38 154 TYR A O 1
ATOM 1250 N N . CYS A 1 155 ? 12.572 -6.904 -12.016 1.00 90.69 155 CYS A N 1
ATOM 1251 C CA . CYS A 1 155 ? 12.819 -5.623 -12.665 1.00 90.69 155 CYS A CA 1
ATOM 1252 C C . CYS A 1 155 ? 11.861 -4.561 -12.124 1.00 90.69 155 CYS A C 1
ATOM 1254 O O . CYS A 1 155 ? 10.818 -4.891 -11.551 1.00 90.69 155 CYS A O 1
ATOM 1256 N N . PHE A 1 156 ? 12.193 -3.293 -12.348 1.00 92.19 156 PHE A N 1
ATOM 1257 C CA . PHE A 1 156 ? 11.340 -2.169 -11.984 1.00 92.19 156 PHE A CA 1
ATOM 1258 C C . PHE A 1 156 ? 10.746 -1.482 -13.206 1.00 92.19 156 PHE A C 1
ATOM 1260 O O . PHE A 1 156 ? 11.343 -1.438 -14.283 1.00 92.19 156 PHE A O 1
ATOM 1267 N N . PHE A 1 157 ? 9.563 -0.919 -12.985 1.00 90.94 157 PHE A N 1
ATOM 1268 C CA . PHE A 1 157 ? 8.855 -0.078 -13.933 1.00 90.94 157 PHE A CA 1
ATOM 1269 C C . PHE A 1 157 ? 8.530 1.258 -13.271 1.00 90.94 157 PHE A C 1
ATOM 1271 O O . PHE A 1 157 ? 7.983 1.277 -12.167 1.00 90.94 157 PHE A O 1
ATOM 1278 N N . GLU A 1 158 ? 8.834 2.363 -13.946 1.00 89.81 158 GLU A N 1
ATOM 1279 C CA . GLU A 1 158 ? 8.425 3.714 -13.549 1.00 89.81 158 GLU A CA 1
ATOM 1280 C C . GLU A 1 158 ? 7.459 4.258 -14.603 1.00 89.81 158 GLU A C 1
ATOM 1282 O O . GLU A 1 158 ? 7.781 4.325 -15.787 1.00 89.81 158 GLU A O 1
ATOM 1287 N N . GLY A 1 159 ? 6.265 4.663 -14.174 1.00 86.38 159 GLY A N 1
ATOM 1288 C CA . GLY A 1 159 ? 5.295 5.354 -15.019 1.00 86.38 159 GLY A CA 1
ATOM 1289 C C . GLY A 1 159 ? 5.022 6.744 -14.467 1.00 86.38 159 GLY A C 1
ATOM 1290 O O . GLY A 1 159 ? 4.770 6.899 -13.271 1.00 86.38 159 GLY A O 1
ATOM 1291 N N . ARG A 1 160 ? 5.043 7.761 -15.332 1.00 81.50 160 ARG A N 1
ATOM 1292 C CA . ARG A 1 160 ? 4.677 9.131 -14.951 1.00 81.50 160 ARG A CA 1
ATOM 1293 C C . ARG A 1 160 ? 3.238 9.426 -15.349 1.00 81.50 160 ARG A C 1
ATOM 1295 O O . ARG A 1 160 ? 2.781 9.032 -16.420 1.00 81.50 160 ARG A O 1
ATOM 1302 N N . MET A 1 161 ? 2.531 10.144 -14.486 1.00 79.25 161 MET A N 1
ATOM 1303 C CA . MET A 1 161 ? 1.163 10.598 -14.729 1.00 79.25 161 MET A CA 1
ATOM 1304 C C . MET A 1 161 ? 1.094 12.111 -14.535 1.00 79.25 161 MET A C 1
ATOM 1306 O O . MET A 1 161 ? 1.748 12.649 -13.641 1.00 79.25 161 MET A O 1
ATOM 1310 N N . TYR A 1 162 ? 0.307 12.812 -15.351 1.00 73.75 162 TYR A N 1
ATOM 1311 C CA . TYR A 1 162 ? 0.051 14.234 -15.105 1.00 73.75 162 TYR A CA 1
ATOM 1312 C C . TYR A 1 162 ? -0.957 14.415 -13.970 1.00 73.75 162 TYR A C 1
ATOM 1314 O O . TYR A 1 162 ? -2.080 13.937 -14.058 1.00 73.75 162 TYR A O 1
ATOM 1322 N N . CYS A 1 163 ? -0.625 15.176 -12.932 1.00 56.81 163 CYS A N 1
ATOM 1323 C CA . CYS A 1 163 ? -1.642 15.665 -12.002 1.00 56.81 163 CYS A CA 1
ATOM 1324 C C . CYS A 1 163 ? -2.160 17.021 -12.487 1.00 56.81 163 CYS A C 1
ATOM 1326 O O . CYS A 1 163 ? -1.392 17.975 -12.587 1.00 56.81 163 CYS A O 1
ATOM 1328 N N . ILE A 1 164 ? -3.463 17.120 -12.763 1.00 56.72 164 ILE A N 1
ATOM 1329 C CA . ILE A 1 164 ? -4.125 18.420 -12.911 1.00 56.72 164 ILE A CA 1
ATOM 1330 C C . ILE A 1 164 ? -4.348 18.946 -11.491 1.00 56.72 164 ILE A C 1
ATOM 1332 O O . ILE A 1 164 ? -5.238 18.479 -10.786 1.00 56.72 164 ILE A O 1
ATOM 1336 N N . SER A 1 165 ? -3.503 19.878 -11.050 1.00 44.44 165 SER A N 1
ATOM 1337 C CA . SER A 1 165 ? -3.735 20.627 -9.815 1.00 44.44 165 SER A CA 1
ATOM 1338 C C . SER A 1 165 ? -4.803 21.681 -10.095 1.00 44.44 165 SER A C 1
ATOM 1340 O O . SER A 1 165 ? -4.509 22.717 -10.686 1.00 44.44 165 SER A O 1
ATOM 1342 N N . THR A 1 166 ? -6.050 21.415 -9.715 1.00 44.47 166 THR A N 1
ATOM 1343 C CA . THR A 1 166 ? -7.070 22.465 -9.622 1.00 44.47 166 THR A CA 1
ATOM 1344 C C . THR A 1 166 ? -6.765 23.303 -8.382 1.00 44.47 166 THR A C 1
ATOM 1346 O O . THR A 1 166 ? -6.916 22.805 -7.266 1.00 44.47 166 THR A O 1
ATOM 1349 N N . HIS A 1 167 ? -6.259 24.519 -8.595 1.00 43.72 167 HIS A N 1
ATOM 1350 C CA . HIS A 1 167 ? -6.148 25.554 -7.563 1.00 43.72 167 HIS A CA 1
ATOM 1351 C C . HIS A 1 167 ? -7.513 26.158 -7.239 1.00 43.72 167 HIS A C 1
ATOM 1353 O O . HIS A 1 167 ? -8.331 26.283 -8.180 1.00 43.72 167 HIS A O 1
#

Solvent-accessible surface area (backbone atoms only — not comparable to full-atom values): 10217 Å² total; per-residue (Å²): 133,88,76,78,78,82,48,68,68,64,48,64,72,51,53,67,70,56,47,28,51,63,26,46,47,43,76,42,85,61,80,75,55,69,69,55,45,35,52,50,51,46,50,36,59,74,68,62,64,63,65,61,68,51,79,66,53,48,51,49,50,52,51,52,58,50,58,55,70,37,56,47,100,92,44,74,53,80,48,68,89,75,70,51,85,68,78,69,30,53,38,94,73,26,60,87,73,52,76,95,74,52,74,65,58,55,53,55,55,45,64,70,42,90,52,58,71,60,26,55,51,52,53,48,42,58,75,68,42,46,67,54,54,36,40,75,71,64,39,43,51,73,44,28,32,34,75,77,47,99,84,49,97,55,71,48,76,50,70,50,66,72,78,85,79,84,127

Nearest PDB structures (foldseek):
  1v66-assembly1_A  TM=6.653E-01  e=2.820E-01  Homo sapiens
  1zbh-assembly1_D  TM=9.121E-01  e=3.267E+00  Homo sapiens

InterPro domains:
  IPR003034 SAP domain [PF02037] (11-39)
  IPR003034 SAP domain [SM00513] (11-45)
  IPR036361 SAP domain superfamily [G3DSA:1.10.720.30] (10-48)
  IPR036361 SAP domain superfamily [SSF68906] (7-42)

Sequence (167 aa):
MSENDTTIDTFKRWTVPVLQQYLGIRGLRTSGKKEELVALVYSADLMKIKPVLTPAEERKLKADQYCDKLKAPKGIVPDPLIDLTSGWVTESKGVSMWPPTMYYDIATFLQKKEDKSLSDRLMKDYKEGKAYSYFTSGWLKEVHYHHIDSNSPYCFFEGRMYCISTH

Foldseek 3Di:
DDDPPCDLVVLLPDDLVVLLVLQVQLVHDSDDDSSVSSVVSNVCVVVVRDGDDDPVRVVVVVVVVLQVVQQDPVGGFDDCVPPVPDQWDWQVVCVVVDDPDDPVNVLVVLVPDPPPVSSVVVVVCVVVVVVVVCVVVVQKDTKIKHDRDPPDPDIDIDIDGDDPDDD

Secondary structure (DSSP, 8-state):
-------HHHHHTS-HHHHHHHHHTTT----S-HHHHHHHHHHHHHTTPPPPPPHHHHHHHHHHHHHHHTEETTEEPP-TTTT-SS--B-HHHHGGGS----HHHHHHHHHT-S-HHHHHHHHHHHHTTHHHHHHHTT-EEEEEEEES-TT-S-EEEEEEE------

Radius of gyration: 23.83 Å; Cα contacts (8 Å, |Δi|>4): 126; chains: 1; bounding box: 47×48×62 Å

Mean predicted aligned error: 10.12 Å

Organism: Mytilus galloprovincialis (NCBI:txid29158)